Protein AF-A0A9Q0S6G1-F1 (afdb_monomer)

Organism: NCBI:txid35572

Foldseek 3Di:
DVVVCVVQVLPQPDPDFPQKDKDWADDPDDLVLQVVLCVVQNKHKWKAAAEPVCVVVCNVPNDAQQPDPDQPPHTAGKTASHPVLSVVHFDWDADDCPDPRDPARIKTKMWMKIFRNDPPKDFDDPDDPDDDPVVSRNRTGIIGDNDRSRIDTTMMIMGHD

Radius of gyration: 15.76 Å; Cα contacts (8 Å, |Δi|>4): 290; chains: 1; bounding box: 34×37×40 Å

Sequence (161 aa):
MKRLIYETELTDIPRHYDGLVAFKIEFSTPKEQFLRGKSQFGSFFAYHGSKLENFHSIIHRGLISDLNERRLYGFGTYLTLKYSTAMGFAAKSARWHHSRLFSHPYLSCIAIVEVVDDPSIIYSETPKWNVDIREHRKNCYCLVVNRDELMQLRYLFVFNT

Structure (mmCIF, N/CA/C/O backbone):
data_AF-A0A9Q0S6G1-F1
#
_entry.id   AF-A0A9Q0S6G1-F1
#
loop_
_atom_site.group_PDB
_atom_site.id
_atom_site.type_symbol
_atom_site.label_atom_id
_atom_si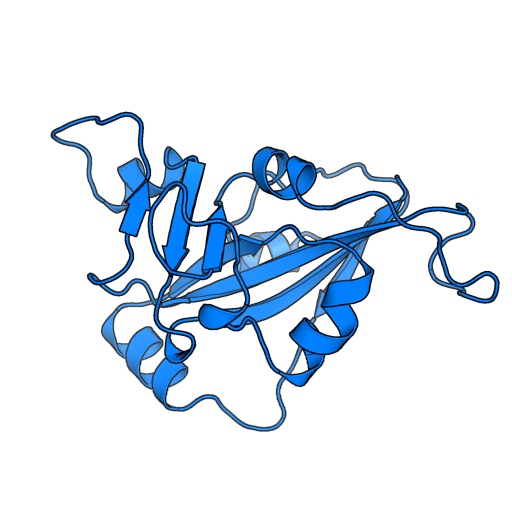te.label_alt_id
_atom_site.label_comp_id
_atom_site.label_asym_id
_atom_site.label_entity_id
_atom_site.label_seq_id
_atom_site.pdbx_PDB_ins_code
_atom_site.Cartn_x
_atom_site.Cartn_y
_atom_site.Cartn_z
_atom_site.occupancy
_atom_site.B_iso_or_equiv
_atom_site.auth_seq_id
_atom_site.auth_comp_id
_atom_site.auth_asym_id
_atom_site.auth_atom_id
_atom_site.pdbx_PDB_model_num
ATOM 1 N N . MET A 1 1 ? -7.177 3.637 -14.704 1.00 70.81 1 MET A N 1
ATOM 2 C CA . MET A 1 1 ? -6.759 4.748 -13.817 1.00 70.81 1 MET A CA 1
ATOM 3 C C . MET A 1 1 ? -7.925 5.550 -13.230 1.00 70.81 1 MET A C 1
ATOM 5 O O . MET A 1 1 ? -8.058 5.537 -12.020 1.00 70.81 1 MET A O 1
ATOM 9 N N . LYS A 1 2 ? -8.796 6.199 -14.029 1.00 71.06 2 LYS A N 1
ATOM 10 C CA . LYS A 1 2 ? -9.882 7.076 -13.514 1.00 71.06 2 LYS A CA 1
ATOM 11 C C . LYS A 1 2 ? -10.795 6.422 -12.463 1.00 71.06 2 LYS A C 1
ATOM 13 O O . LYS A 1 2 ? -11.013 7.008 -11.414 1.00 71.06 2 LYS A O 1
ATOM 18 N N . ARG A 1 3 ? -11.271 5.197 -12.723 1.00 76.19 3 ARG A N 1
ATOM 19 C CA . ARG A 1 3 ? -12.097 4.421 -11.779 1.00 76.19 3 ARG A CA 1
ATOM 20 C C . ARG A 1 3 ? -11.382 4.161 -10.451 1.00 76.19 3 ARG A C 1
ATOM 22 O O . ARG A 1 3 ? -11.975 4.339 -9.405 1.00 76.19 3 ARG A O 1
ATOM 29 N N . LEU A 1 4 ? -10.105 3.792 -10.509 1.00 78.25 4 LEU A N 1
ATOM 30 C CA . LEU A 1 4 ? -9.316 3.522 -9.315 1.00 78.25 4 LEU A CA 1
ATOM 31 C C . LEU A 1 4 ? -9.124 4.788 -8.470 1.00 78.25 4 LEU A C 1
ATOM 33 O O . LEU A 1 4 ? -9.334 4.731 -7.273 1.00 78.25 4 LEU A O 1
ATOM 37 N N . ILE A 1 5 ? -8.806 5.928 -9.090 1.00 79.25 5 ILE A N 1
ATOM 38 C CA . ILE A 1 5 ? -8.674 7.211 -8.374 1.00 79.25 5 ILE A CA 1
ATOM 39 C C . ILE A 1 5 ? -9.999 7.602 -7.706 1.00 79.25 5 ILE A C 1
ATOM 41 O O . ILE A 1 5 ? -9.995 8.096 -6.586 1.00 79.25 5 ILE A O 1
ATOM 45 N N . TYR A 1 6 ? -11.127 7.372 -8.382 1.00 78.81 6 TYR A N 1
ATOM 46 C CA . TYR A 1 6 ? -12.450 7.619 -7.809 1.00 78.81 6 TYR A CA 1
ATOM 47 C C . TYR A 1 6 ? -12.746 6.699 -6.616 1.00 78.81 6 TYR A C 1
ATOM 49 O O . TYR A 1 6 ? -13.275 7.155 -5.614 1.00 78.81 6 TYR A O 1
ATOM 57 N N . GLU A 1 7 ? -12.387 5.418 -6.712 1.00 80.50 7 GLU A N 1
ATOM 58 C CA . GLU A 1 7 ? -12.608 4.440 -5.641 1.00 80.50 7 GLU A CA 1
ATOM 59 C C . GLU A 1 7 ? -11.689 4.651 -4.432 1.00 80.50 7 GLU A C 1
ATOM 61 O O . GLU A 1 7 ? -12.103 4.377 -3.309 1.00 80.50 7 GLU A O 1
ATOM 66 N N . THR A 1 8 ? -10.444 5.086 -4.648 1.00 80.94 8 THR A N 1
ATOM 67 C CA . THR A 1 8 ? -9.444 5.179 -3.576 1.00 80.94 8 THR A CA 1
ATOM 68 C C . THR A 1 8 ? -9.263 6.578 -3.006 1.00 80.94 8 THR A C 1
ATOM 70 O O . THR A 1 8 ? -8.624 6.718 -1.968 1.00 80.94 8 THR A O 1
ATOM 73 N N . GLU A 1 9 ? -9.750 7.607 -3.701 1.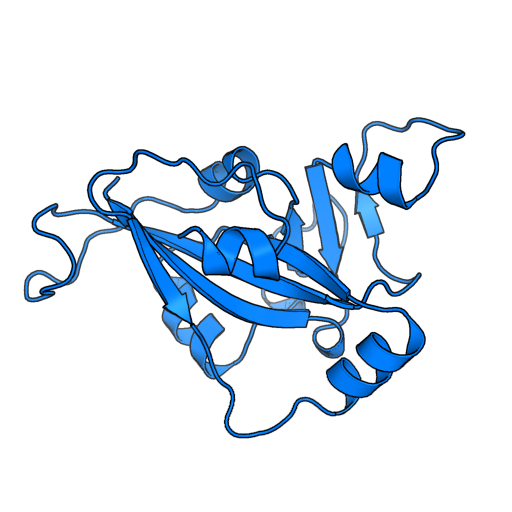00 83.12 9 GLU A N 1
ATOM 74 C CA . GLU A 1 9 ? -9.470 9.026 -3.431 1.00 83.12 9 GLU A CA 1
ATOM 75 C C . GLU A 1 9 ? -7.968 9.394 -3.468 1.00 83.12 9 GLU A C 1
ATOM 77 O O . GLU A 1 9 ? -7.575 10.518 -3.143 1.00 83.12 9 GLU A O 1
ATOM 82 N N . LEU A 1 10 ? -7.107 8.476 -3.922 1.00 82.81 10 LEU A N 1
ATOM 83 C CA . LEU A 1 10 ? -5.672 8.694 -4.071 1.00 82.81 10 LEU A CA 1
ATOM 84 C C . LEU A 1 10 ? -5.398 9.443 -5.378 1.00 82.81 10 LEU A C 1
ATOM 86 O O . LEU A 1 10 ? -5.406 8.875 -6.472 1.00 82.81 10 LEU A O 1
ATOM 90 N N . THR A 1 11 ? -5.192 10.752 -5.265 1.00 82.12 11 THR A N 1
ATOM 91 C CA . THR A 1 11 ? -5.110 11.676 -6.412 1.00 82.12 11 THR A CA 1
ATOM 92 C C . THR A 1 11 ? -3.686 12.002 -6.852 1.00 82.12 11 THR A C 1
ATOM 94 O O . THR A 1 11 ? -3.497 12.517 -7.956 1.00 82.12 11 THR A O 1
ATOM 97 N N . ASP A 1 12 ? -2.695 11.676 -6.025 1.00 85.81 12 ASP A N 1
ATOM 98 C CA . ASP A 1 12 ? -1.272 11.936 -6.254 1.00 85.81 12 ASP A CA 1
ATOM 99 C C . ASP A 1 12 ? -0.563 10.812 -7.025 1.00 85.81 12 ASP A C 1
ATOM 101 O O . ASP A 1 12 ? 0.648 10.877 -7.230 1.00 85.81 12 ASP A O 1
ATOM 105 N N . ILE A 1 13 ? -1.317 9.810 -7.500 1.00 82.12 13 ILE A N 1
ATOM 106 C CA . ILE A 1 13 ? -0.811 8.776 -8.403 1.00 82.12 13 ILE A CA 1
ATOM 107 C C . ILE A 1 13 ? -0.366 9.453 -9.709 1.00 82.12 13 ILE A C 1
ATOM 109 O O . ILE A 1 13 ? -1.196 10.057 -10.404 1.00 82.12 13 ILE A O 1
ATOM 113 N N . PRO A 1 14 ? 0.915 9.347 -10.088 1.00 77.19 14 PRO A N 1
ATOM 114 C CA . PRO A 1 14 ? 1.419 9.953 -11.311 1.00 77.19 14 PRO A CA 1
ATOM 115 C C . PRO 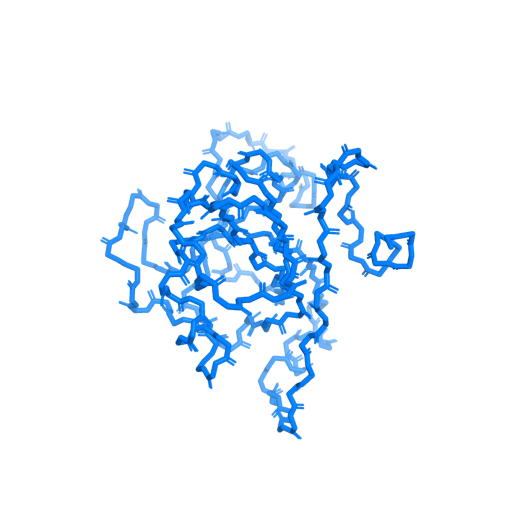A 1 14 ? 0.650 9.471 -12.543 1.00 77.19 14 PRO A C 1
ATOM 117 O O . PRO A 1 14 ? 0.529 8.279 -12.818 1.00 77.19 14 PRO A O 1
ATOM 120 N N . ARG A 1 15 ? 0.135 10.437 -13.310 1.00 67.25 15 ARG A N 1
ATOM 121 C CA . ARG A 1 15 ? -0.725 10.196 -14.480 1.00 67.25 15 ARG A CA 1
ATOM 122 C C . ARG A 1 15 ? 0.037 9.738 -15.728 1.00 67.25 15 ARG A C 1
ATOM 124 O O . ARG A 1 15 ? -0.603 9.339 -16.694 1.00 67.25 15 ARG A O 1
ATOM 131 N N . HIS A 1 16 ? 1.370 9.812 -15.709 1.00 59.28 16 HIS A N 1
ATOM 132 C CA . HIS A 1 16 ? 2.221 9.716 -16.900 1.00 59.28 16 HIS A CA 1
ATOM 133 C C . HIS A 1 16 ? 3.372 8.708 -16.781 1.00 59.28 16 HIS A C 1
ATOM 135 O O . HIS A 1 16 ? 4.371 8.851 -17.477 1.00 59.28 16 HIS A O 1
ATOM 141 N N . TYR A 1 17 ? 3.269 7.683 -15.930 1.00 60.16 17 TYR A N 1
ATOM 142 C CA . TYR A 1 17 ? 4.220 6.577 -16.050 1.00 60.16 17 TYR A CA 1
ATOM 143 C C . TYR A 1 17 ? 3.899 5.761 -17.303 1.00 60.16 17 TYR A C 1
ATOM 145 O O . TYR A 1 17 ? 2.918 5.012 -17.327 1.00 60.16 17 TYR A O 1
ATOM 153 N N . ASP A 1 18 ? 4.753 5.881 -18.321 1.00 60.41 18 ASP A N 1
ATOM 154 C CA . ASP A 1 18 ? 4.862 4.881 -19.378 1.00 60.41 18 ASP A CA 1
ATOM 155 C C . ASP A 1 18 ? 5.188 3.532 -18.720 1.00 60.41 18 ASP A C 1
ATOM 157 O O . ASP A 1 18 ? 6.299 3.270 -18.252 1.00 60.41 18 ASP A O 1
ATOM 161 N N . GLY A 1 19 ? 4.168 2.681 -18.619 1.00 75.81 19 GLY A N 1
ATOM 162 C CA . GLY A 1 19 ? 4.281 1.369 -17.995 1.00 75.81 19 GLY A CA 1
ATOM 163 C C . GLY A 1 19 ? 3.955 1.323 -16.504 1.00 75.81 19 GLY A C 1
ATOM 164 O O . GLY A 1 19 ? 4.618 0.585 -15.790 1.00 75.81 19 GLY A O 1
ATOM 165 N N . LEU A 1 20 ? 2.936 2.044 -16.023 1.00 86.94 20 LEU A N 1
ATOM 166 C CA . LEU A 1 20 ? 2.256 1.672 -14.774 1.00 86.94 20 LEU A CA 1
ATOM 167 C C . LEU A 1 20 ? 1.080 0.733 -15.064 1.00 86.94 20 LEU A C 1
ATOM 169 O O . LEU A 1 20 ? 0.181 1.055 -15.842 1.00 86.94 20 LEU A O 1
ATOM 173 N N . VAL A 1 21 ? 1.060 -0.416 -14.391 1.00 89.56 21 VAL A N 1
ATOM 174 C CA . VAL A 1 21 ? -0.040 -1.384 -14.424 1.00 89.56 21 VAL A CA 1
ATOM 175 C C . VAL A 1 21 ? -0.597 -1.544 -13.016 1.00 89.56 21 VAL A C 1
ATOM 177 O O . VAL A 1 21 ? 0.147 -1.751 -12.059 1.00 89.56 21 VAL A O 1
ATOM 180 N N . ALA A 1 22 ? -1.921 -1.453 -12.897 1.00 90.94 22 ALA A N 1
ATOM 181 C CA . ALA A 1 22 ? -2.631 -1.674 -11.646 1.00 90.94 22 ALA A CA 1
ATOM 182 C C . ALA A 1 22 ? -3.329 -3.039 -11.664 1.00 90.94 22 ALA A C 1
ATOM 184 O O . ALA A 1 22 ? -4.172 -3.291 -12.526 1.00 90.94 22 ALA A O 1
ATOM 185 N N . PHE A 1 23 ? -3.018 -3.885 -10.687 1.00 93.62 23 PHE A N 1
ATOM 186 C CA . PHE A 1 23 ? -3.722 -5.142 -10.440 1.00 93.62 23 PHE A CA 1
ATOM 187 C C . PHE A 1 23 ? -4.670 -4.964 -9.263 1.00 93.62 23 PHE A C 1
ATOM 189 O O . PHE A 1 23 ? -4.260 -4.447 -8.226 1.00 93.62 23 PHE A O 1
ATOM 196 N N . LYS A 1 24 ? -5.924 -5.393 -9.413 1.00 94.19 24 LYS A N 1
ATOM 197 C CA . LYS A 1 24 ? -6.878 -5.486 -8.303 1.00 94.19 24 LYS A CA 1
ATOM 198 C C . LYS A 1 24 ? -6.719 -6.838 -7.616 1.00 94.19 24 LYS A C 1
ATOM 200 O O . LYS A 1 24 ? -6.608 -7.856 -8.293 1.00 94.19 24 LYS A O 1
ATOM 205 N N . ILE A 1 25 ? -6.724 -6.832 -6.290 1.00 94.06 25 ILE A N 1
ATOM 206 C CA . ILE A 1 25 ? -6.640 -8.031 -5.461 1.00 94.06 25 ILE A CA 1
ATOM 207 C C . ILE A 1 25 ? -8.016 -8.311 -4.866 1.00 94.06 25 ILE A C 1
ATOM 209 O O . ILE A 1 25 ? -8.593 -7.474 -4.168 1.00 94.06 25 ILE A O 1
ATOM 213 N N . GLU A 1 26 ? -8.527 -9.507 -5.137 1.00 91.62 26 GLU A N 1
ATOM 214 C CA . GLU A 1 26 ? -9.789 -10.005 -4.602 1.00 91.62 26 GLU A CA 1
ATOM 215 C C . GLU A 1 26 ? -9.500 -11.247 -3.764 1.00 91.62 26 GLU A C 1
ATOM 217 O O . GLU A 1 26 ? -8.938 -12.227 -4.247 1.00 91.62 26 GLU A O 1
ATOM 222 N N . PHE A 1 27 ? -9.838 -11.178 -2.480 1.00 87.62 27 PHE A N 1
ATOM 223 C CA . PHE A 1 27 ? -9.665 -12.296 -1.562 1.00 87.62 27 PHE A CA 1
ATOM 224 C C . PHE A 1 27 ? -10.915 -13.165 -1.616 1.00 87.62 27 PHE A C 1
ATOM 226 O O . PHE A 1 27 ? -12.024 -12.655 -1.468 1.00 87.62 27 PHE A O 1
ATOM 233 N N . SER A 1 28 ? -10.733 -14.474 -1.797 1.00 87.88 28 SER A N 1
ATOM 234 C CA . SER A 1 28 ? -11.835 -15.444 -1.797 1.00 87.88 28 SER A CA 1
ATOM 235 C C . SER A 1 28 ? -12.553 -15.507 -0.451 1.00 87.88 28 SER A C 1
ATOM 237 O O . SER A 1 28 ? -13.756 -15.740 -0.398 1.00 87.88 28 SER A O 1
ATOM 239 N N . THR A 1 29 ? -11.808 -15.295 0.635 1.00 87.56 29 THR A N 1
ATOM 240 C CA . THR A 1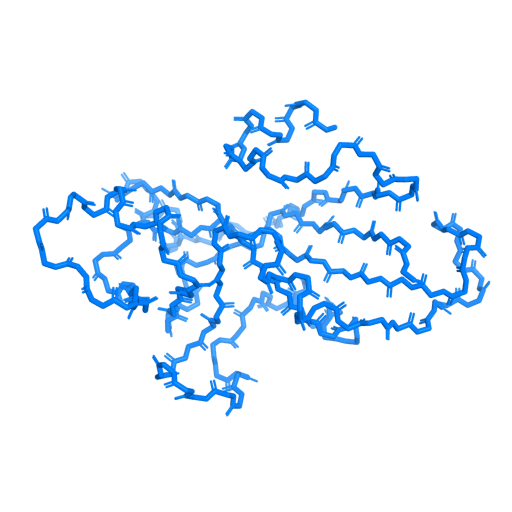 29 ? -12.325 -15.348 1.999 1.00 87.56 29 THR A CA 1
ATOM 241 C C . THR A 1 29 ? -12.418 -13.934 2.564 1.00 87.56 29 THR A C 1
ATOM 243 O O . THR A 1 29 ? -11.394 -13.243 2.643 1.00 87.56 29 THR A O 1
ATOM 246 N N . PRO A 1 30 ? -13.615 -13.487 2.975 1.00 85.81 30 PRO A N 1
ATOM 247 C CA . PRO A 1 30 ? -13.779 -12.211 3.647 1.00 85.81 30 PRO A CA 1
ATOM 248 C C . PRO A 1 30 ? -12.996 -12.155 4.958 1.00 85.81 30 PRO A C 1
ATOM 250 O O . PRO A 1 30 ? -12.962 -13.103 5.743 1.00 85.81 30 PRO A O 1
ATOM 253 N N . LYS A 1 31 ? -12.389 -11.001 5.224 1.00 92.62 31 LYS A N 1
ATOM 254 C CA . LYS A 1 31 ? -11.732 -10.723 6.497 1.00 92.62 31 LYS A CA 1
ATOM 255 C C . LYS A 1 31 ? -12.745 -10.096 7.449 1.00 92.62 31 LYS A C 1
ATOM 257 O O . LYS A 1 31 ? -12.895 -8.881 7.500 1.00 92.62 31 LYS A O 1
ATOM 262 N N . GLU A 1 32 ? -13.464 -10.935 8.187 1.00 94.88 32 GLU A N 1
ATOM 263 C CA . GLU A 1 32 ? -14.608 -10.530 9.023 1.00 94.88 32 GLU A CA 1
ATOM 264 C C . GLU A 1 32 ? -14.312 -9.363 9.977 1.00 94.88 32 GLU A C 1
ATOM 266 O O . GLU A 1 32 ? -15.103 -8.432 10.106 1.00 94.88 32 GLU A O 1
ATOM 271 N N . GLN A 1 33 ? -13.147 -9.378 10.628 1.00 94.06 33 GLN A N 1
ATOM 272 C CA . GLN A 1 33 ? -12.741 -8.302 11.536 1.00 94.06 33 GLN A CA 1
ATOM 273 C C . GLN A 1 33 ? -12.544 -6.968 10.802 1.00 94.06 33 GLN A C 1
ATOM 275 O O . GLN A 1 33 ? -12.999 -5.934 11.287 1.00 94.06 33 GLN A O 1
ATOM 280 N N . PHE A 1 34 ? -11.958 -7.007 9.602 1.00 95.88 34 PHE A N 1
ATOM 281 C CA . PHE A 1 34 ? -11.815 -5.834 8.745 1.00 95.88 34 PHE A CA 1
ATOM 282 C C . PHE A 1 34 ? -13.184 -5.277 8.343 1.00 95.88 34 PHE A C 1
ATOM 284 O O . PHE A 1 34 ? -13.410 -4.074 8.428 1.00 95.88 34 PHE A O 1
ATOM 291 N N . LEU A 1 35 ? -14.119 -6.146 7.937 1.00 96.19 35 LEU A N 1
ATOM 292 C CA . LEU A 1 35 ? -15.469 -5.731 7.541 1.00 96.19 35 LEU A CA 1
ATOM 293 C C . LEU A 1 35 ? -16.236 -5.087 8.700 1.00 96.19 35 LEU A C 1
ATOM 295 O O . LEU A 1 35 ? -16.862 -4.044 8.505 1.00 96.19 35 LEU A O 1
ATOM 299 N N . ARG A 1 36 ? -16.148 -5.665 9.904 1.00 96.12 36 ARG A N 1
ATOM 300 C CA . ARG A 1 36 ? -16.747 -5.081 11.113 1.00 96.12 36 ARG A CA 1
ATOM 301 C C . ARG A 1 36 ? -16.160 -3.710 11.428 1.00 96.12 36 ARG A C 1
ATOM 303 O O . ARG A 1 36 ? -16.917 -2.755 11.576 1.00 96.12 36 ARG A O 1
ATOM 310 N N . GLY A 1 37 ? -14.831 -3.603 11.462 1.00 95.44 37 GLY A N 1
ATOM 311 C CA . GLY A 1 37 ? -14.147 -2.334 11.709 1.00 95.44 37 GLY A CA 1
ATOM 312 C C . GLY A 1 37 ? -14.522 -1.277 10.672 1.00 95.44 37 GLY A C 1
ATOM 313 O O . GLY A 1 37 ? -14.917 -0.172 11.033 1.00 95.44 37 GLY A O 1
ATOM 314 N N . LYS A 1 38 ? -14.511 -1.642 9.386 1.00 95.94 38 LYS A N 1
ATOM 315 C CA . LYS A 1 38 ? -14.930 -0.762 8.290 1.00 95.94 38 LYS A CA 1
ATOM 316 C C . LYS A 1 38 ? -16.377 -0.291 8.444 1.00 95.94 38 LYS A C 1
ATOM 318 O O . LYS A 1 38 ? -16.654 0.878 8.202 1.00 95.94 38 LYS A O 1
ATOM 323 N N . SER A 1 39 ? -17.299 -1.169 8.836 1.00 96.25 39 SER A N 1
ATOM 324 C CA . SER A 1 39 ? -18.698 -0.785 9.060 1.00 96.25 39 SER A CA 1
ATOM 325 C C . SER A 1 39 ? -18.861 0.180 10.235 1.00 96.25 39 SER A C 1
ATOM 327 O O . SER A 1 39 ? -19.789 0.983 10.226 1.00 96.25 39 SER A O 1
ATOM 329 N N . GLN A 1 40 ? -18.004 0.073 11.250 1.00 95.69 40 GLN A N 1
ATOM 330 C CA . GLN A 1 40 ? -18.097 0.864 12.473 1.00 95.69 40 GLN A CA 1
ATOM 331 C C . GLN A 1 40 ? -17.398 2.223 12.353 1.00 95.69 40 GLN A C 1
ATOM 333 O O . GLN A 1 40 ? -17.942 3.232 12.793 1.00 95.69 40 GLN A O 1
ATOM 338 N N . PHE A 1 41 ? -16.201 2.247 11.770 1.00 94.25 41 PHE A N 1
ATOM 339 C CA . PHE A 1 41 ? -15.317 3.415 11.764 1.00 94.25 41 PHE A CA 1
ATOM 340 C C . PHE A 1 41 ? -15.094 4.006 10.368 1.00 94.25 41 PHE A C 1
ATOM 342 O O . PHE A 1 41 ? -14.534 5.089 10.230 1.00 94.25 41 PHE A O 1
ATOM 349 N N . GLY A 1 42 ? -15.552 3.324 9.318 1.00 95.50 42 GLY A N 1
ATOM 350 C CA . GLY A 1 42 ? -15.177 3.638 7.946 1.00 95.50 42 GLY A CA 1
ATOM 351 C C . GLY A 1 42 ? -13.784 3.116 7.594 1.00 95.50 42 GLY A C 1
ATOM 352 O O . GLY A 1 42 ? -13.126 2.411 8.365 1.00 95.50 42 GLY A O 1
ATOM 353 N N . SER A 1 43 ? -13.339 3.435 6.383 1.00 95.25 43 SER A N 1
ATOM 354 C CA . SER A 1 43 ? -12.015 3.072 5.890 1.00 95.25 43 SER A CA 1
ATOM 355 C C . SER A 1 43 ? -11.465 4.127 4.938 1.00 95.25 43 SER A C 1
ATOM 357 O O . SER A 1 43 ? -12.203 4.944 4.386 1.00 95.25 43 SER A O 1
ATOM 359 N N . PHE A 1 44 ? -10.153 4.101 4.741 1.00 93.62 44 PHE A N 1
ATOM 360 C CA . PHE A 1 44 ? -9.442 4.921 3.768 1.00 93.62 44 PHE A CA 1
ATOM 361 C C . PHE A 1 44 ? -8.347 4.098 3.083 1.00 93.62 44 PHE A C 1
ATOM 363 O O . PHE A 1 44 ? -8.017 2.996 3.519 1.00 93.62 44 PHE A O 1
ATOM 370 N N . PHE A 1 45 ? -7.778 4.620 1.999 1.00 94.69 45 PHE A N 1
ATOM 371 C CA . PHE A 1 45 ? -6.687 3.962 1.287 1.00 94.69 45 PHE A CA 1
ATOM 372 C C . PHE A 1 45 ? -5.343 4.615 1.592 1.00 94.69 45 PHE A C 1
ATOM 374 O O . PHE A 1 45 ? -5.246 5.835 1.704 1.00 94.69 45 PHE A O 1
ATOM 381 N N . ALA A 1 46 ? -4.304 3.793 1.689 1.00 94.25 46 ALA A N 1
ATOM 382 C CA . ALA A 1 46 ? -2.929 4.216 1.898 1.00 94.25 46 ALA A CA 1
ATOM 383 C C . ALA A 1 46 ? -1.965 3.389 1.038 1.00 94.25 46 ALA A C 1
ATOM 385 O O . ALA A 1 46 ? -2.275 2.278 0.596 1.00 94.25 46 ALA A O 1
ATOM 386 N N . TYR A 1 47 ? -0.777 3.934 0.813 1.00 95.38 47 TYR A N 1
ATOM 387 C CA . TYR A 1 47 ? 0.306 3.284 0.094 1.00 95.38 47 TYR A CA 1
ATOM 388 C C . TYR A 1 47 ? 1.226 2.511 1.038 1.00 95.38 47 TYR A C 1
ATOM 390 O O . TYR A 1 47 ? 1.533 2.966 2.141 1.00 95.38 47 TYR A O 1
ATOM 398 N N . HIS A 1 48 ? 1.750 1.392 0.547 1.00 95.38 48 HIS A N 1
ATOM 399 C CA . HIS A 1 48 ? 2.848 0.652 1.154 1.00 95.38 48 HIS A CA 1
ATOM 400 C C . HIS A 1 48 ? 3.911 0.340 0.097 1.00 95.38 48 HIS A C 1
ATOM 402 O O . HIS A 1 48 ? 3.664 -0.409 -0.850 1.00 95.38 48 HIS A O 1
ATOM 408 N N . GLY A 1 49 ? 5.100 0.922 0.252 1.00 94.50 49 GLY A N 1
ATOM 409 C CA . GLY A 1 49 ? 6.270 0.566 -0.548 1.00 94.50 49 GLY A CA 1
ATOM 410 C C . GLY A 1 49 ? 7.055 -0.559 0.121 1.00 94.50 49 GLY A C 1
ATOM 411 O O . GLY A 1 49 ? 7.278 -0.524 1.330 1.00 94.50 49 GLY A O 1
ATOM 412 N N . SER A 1 50 ? 7.489 -1.543 -0.662 1.00 94.12 50 SER A N 1
ATOM 413 C CA . SER A 1 50 ? 8.338 -2.640 -0.192 1.00 94.12 50 SER A CA 1
ATOM 414 C C . SER A 1 50 ? 9.289 -3.083 -1.299 1.00 94.12 50 SER A C 1
ATOM 416 O O . SER A 1 50 ? 9.108 -2.727 -2.467 1.00 94.12 50 SER A O 1
ATOM 418 N N . LYS A 1 51 ? 10.294 -3.888 -0.950 1.00 92.62 51 LYS A N 1
ATOM 419 C CA . LYS A 1 51 ? 11.128 -4.550 -1.959 1.00 92.62 51 LYS A CA 1
ATOM 420 C C . LYS A 1 51 ? 10.293 -5.548 -2.762 1.00 92.62 51 LYS A C 1
ATOM 422 O O . LYS A 1 51 ? 9.362 -6.149 -2.220 1.00 92.62 51 LYS A O 1
ATOM 427 N N . LEU A 1 52 ? 10.624 -5.738 -4.040 1.00 93.81 52 LEU A N 1
ATOM 428 C CA . LEU A 1 52 ? 9.811 -6.555 -4.941 1.00 93.81 52 LEU A CA 1
ATOM 429 C C . LEU A 1 52 ? 9.678 -8.004 -4.452 1.00 93.81 52 LEU A C 1
ATOM 431 O O . LEU A 1 52 ? 8.589 -8.574 -4.525 1.00 93.81 52 LEU A O 1
ATOM 435 N N . GLU A 1 53 ? 10.752 -8.582 -3.914 1.00 92.94 53 GLU A N 1
ATOM 436 C CA . GLU A 1 53 ? 10.775 -9.958 -3.408 1.00 92.94 53 GLU A CA 1
ATOM 437 C C . GLU A 1 53 ? 9.752 -10.216 -2.287 1.00 92.94 53 GLU A C 1
ATOM 439 O O . GLU A 1 53 ? 9.274 -11.341 -2.132 1.00 92.94 53 GLU A O 1
ATOM 444 N N . ASN A 1 54 ? 9.334 -9.175 -1.559 1.00 94.50 54 ASN A N 1
ATOM 445 C CA . ASN A 1 54 ? 8.364 -9.301 -0.473 1.00 94.50 54 ASN A CA 1
ATOM 446 C C . ASN A 1 54 ? 6.927 -9.467 -0.984 1.00 94.50 54 ASN A C 1
ATOM 448 O O . ASN A 1 54 ? 6.078 -10.009 -0.271 1.00 94.50 54 ASN A O 1
ATOM 452 N N . PHE A 1 55 ? 6.629 -9.026 -2.213 1.00 95.62 55 PHE A N 1
ATOM 453 C CA . PHE A 1 55 ? 5.255 -8.994 -2.719 1.00 95.62 55 PHE A CA 1
ATOM 454 C C . PHE A 1 55 ? 4.645 -10.379 -2.903 1.00 95.62 55 PHE A C 1
ATOM 456 O O . PHE A 1 55 ? 3.436 -10.518 -2.739 1.00 95.62 55 PHE A O 1
ATOM 463 N N . HIS A 1 56 ? 5.455 -11.414 -3.144 1.00 94.31 56 HIS A N 1
ATOM 464 C CA . HIS A 1 56 ? 4.957 -12.789 -3.142 1.00 94.31 56 HIS A CA 1
ATOM 465 C C . HIS A 1 56 ? 4.307 -13.140 -1.791 1.00 94.31 56 HIS A C 1
ATOM 467 O O . HIS A 1 56 ? 3.167 -13.595 -1.747 1.00 94.31 56 HIS A O 1
ATOM 473 N N . SER A 1 57 ? 4.984 -12.850 -0.675 1.00 94.62 57 SER A N 1
ATOM 474 C CA . SER A 1 57 ? 4.427 -13.083 0.664 1.00 94.62 57 SER A CA 1
ATOM 475 C C . SER A 1 57 ? 3.230 -12.171 0.949 1.00 94.62 57 SER A C 1
ATOM 477 O O . SER A 1 57 ? 2.188 -12.653 1.388 1.00 94.62 57 SER A O 1
ATOM 479 N N . ILE A 1 58 ? 3.341 -10.875 0.629 1.00 95.44 58 ILE A N 1
ATOM 480 C CA . ILE A 1 58 ? 2.289 -9.875 0.889 1.00 95.44 58 ILE A CA 1
ATOM 481 C C . ILE A 1 58 ? 0.973 -10.237 0.186 1.00 95.44 58 ILE A C 1
ATOM 483 O O . ILE A 1 58 ? -0.099 -10.080 0.768 1.00 95.44 58 ILE A O 1
ATOM 487 N N . ILE A 1 59 ? 1.028 -10.743 -1.048 1.00 95.12 59 ILE A N 1
ATOM 488 C CA . ILE A 1 59 ? -0.171 -11.145 -1.799 1.00 95.12 59 ILE A CA 1
ATOM 489 C C . ILE A 1 59 ? -0.863 -12.336 -1.130 1.00 95.12 59 ILE A C 1
ATOM 491 O O . ILE A 1 59 ? -2.085 -12.341 -0.998 1.00 95.12 59 ILE A O 1
ATOM 495 N N . HIS A 1 60 ? -0.094 -13.336 -0.696 1.00 91.44 60 HIS A N 1
ATOM 496 C CA . HIS A 1 60 ? -0.649 -14.580 -0.163 1.00 91.44 60 HIS A CA 1
ATOM 497 C C . HIS A 1 60 ? -1.023 -14.514 1.319 1.00 91.44 60 HIS A C 1
ATOM 499 O O . HIS A 1 60 ? -1.903 -15.254 1.754 1.00 91.44 60 HIS A O 1
ATOM 505 N N . ARG A 1 61 ? -0.356 -13.662 2.102 1.00 90.19 61 ARG A N 1
ATOM 506 C CA . ARG A 1 61 ? -0.511 -13.601 3.564 1.00 90.19 61 ARG A CA 1
ATOM 507 C C . ARG A 1 61 ? -1.021 -12.256 4.072 1.00 90.19 61 ARG A C 1
ATOM 509 O O . ARG A 1 61 ? -1.337 -12.138 5.250 1.00 90.19 61 ARG A O 1
ATOM 516 N N . GLY A 1 62 ? -1.140 -11.261 3.198 1.00 90.62 62 GLY A N 1
ATOM 517 C CA . GLY A 1 62 ? -1.368 -9.880 3.602 1.00 90.62 62 GLY A CA 1
ATOM 518 C C . GLY A 1 62 ? -0.099 -9.224 4.147 1.00 90.62 62 GLY A C 1
ATOM 519 O O . GLY A 1 62 ? 0.992 -9.795 4.132 1.00 90.62 62 GLY A O 1
ATOM 520 N N . LEU A 1 63 ? -0.250 -7.986 4.611 1.00 91.56 63 LEU A N 1
ATOM 521 C CA . LEU A 1 63 ? 0.791 -7.297 5.368 1.00 91.56 63 LEU A CA 1
ATOM 522 C C . LEU A 1 63 ? 0.792 -7.843 6.793 1.00 91.56 63 LEU A C 1
ATOM 524 O O . LEU A 1 63 ? -0.277 -7.963 7.385 1.00 91.56 63 LEU A O 1
ATOM 528 N N . ILE A 1 64 ? 1.982 -8.178 7.287 1.00 89.12 64 ILE A N 1
ATOM 529 C CA . ILE A 1 64 ? 2.197 -8.729 8.624 1.00 89.12 64 ILE A CA 1
ATOM 530 C C . ILE A 1 64 ? 3.019 -7.710 9.406 1.00 89.12 64 ILE A C 1
ATOM 532 O O . ILE A 1 64 ? 4.194 -7.495 9.087 1.00 89.12 64 ILE A O 1
ATOM 536 N N . SER A 1 65 ? 2.402 -7.075 10.399 1.00 85.12 65 SER A N 1
ATOM 537 C CA . SER A 1 65 ? 3.010 -6.032 11.233 1.00 85.12 65 SER A CA 1
ATOM 538 C C . SER A 1 65 ? 4.316 -6.485 11.896 1.00 85.12 65 SER A C 1
ATOM 540 O O . SER A 1 65 ? 5.286 -5.723 11.922 1.00 85.12 65 SER A O 1
ATOM 542 N N . ASP A 1 66 ? 4.377 -7.746 12.326 1.00 83.50 66 ASP A N 1
ATOM 543 C CA . ASP A 1 66 ? 5.534 -8.368 12.979 1.00 83.50 66 ASP A CA 1
ATOM 544 C C . ASP A 1 66 ? 6.770 -8.501 12.075 1.00 83.50 66 ASP A C 1
ATOM 546 O O . ASP A 1 66 ? 7.891 -8.597 12.579 1.00 83.50 66 ASP A O 1
ATOM 550 N N . LEU A 1 67 ? 6.600 -8.491 10.747 1.00 80.69 67 LEU A N 1
ATOM 551 C CA . LEU A 1 67 ? 7.713 -8.615 9.796 1.00 80.69 67 LEU A CA 1
ATOM 552 C C . LEU A 1 67 ? 8.432 -7.287 9.533 1.00 80.69 67 LEU A C 1
ATOM 554 O O . LEU A 1 67 ? 9.432 -7.259 8.812 1.00 80.69 67 LEU A O 1
ATOM 558 N N . ASN A 1 68 ? 7.947 -6.178 10.094 1.00 76.81 68 ASN A N 1
ATOM 559 C CA . ASN A 1 68 ? 8.640 -4.909 9.976 1.00 76.81 68 ASN A CA 1
ATOM 560 C C . ASN A 1 68 ? 9.754 -4.785 11.025 1.00 76.81 68 ASN A C 1
ATOM 562 O O . ASN A 1 68 ? 9.527 -4.479 12.197 1.00 76.81 68 ASN A O 1
ATOM 566 N N . GLU A 1 69 ? 10.993 -4.964 10.575 1.00 72.94 69 GLU A N 1
ATOM 567 C CA . GLU A 1 69 ? 12.185 -4.786 11.409 1.00 72.94 69 GLU A CA 1
ATOM 568 C C . GLU A 1 69 ? 12.433 -3.311 11.777 1.00 72.94 69 GLU A C 1
ATOM 570 O O . GLU A 1 69 ? 13.096 -3.014 12.774 1.00 72.94 69 GLU A O 1
ATOM 575 N N . ARG A 1 70 ? 11.894 -2.361 10.997 1.00 69.81 70 ARG A N 1
ATOM 576 C CA . ARG A 1 70 ? 12.082 -0.923 11.225 1.00 69.81 70 ARG A CA 1
ATOM 577 C C . ARG A 1 70 ? 11.061 -0.418 12.240 1.00 69.81 70 ARG A C 1
ATOM 579 O O . ARG A 1 70 ? 9.868 -0.372 11.961 1.00 69.81 70 ARG A O 1
ATOM 586 N N . ARG A 1 71 ? 11.553 0.024 13.401 1.00 72.06 71 ARG A N 1
ATOM 587 C CA . ARG A 1 71 ? 10.727 0.481 14.536 1.00 72.06 71 ARG A CA 1
ATOM 588 C C . ARG A 1 71 ? 10.861 1.975 14.855 1.00 72.06 71 ARG A C 1
ATOM 590 O O . ARG A 1 71 ? 10.650 2.375 15.994 1.00 72.06 71 ARG A O 1
ATOM 597 N N . LEU A 1 72 ? 11.209 2.800 13.863 1.00 72.44 72 LEU A N 1
ATOM 598 C CA . LEU A 1 72 ? 11.456 4.242 14.038 1.00 72.44 72 LEU A CA 1
ATOM 599 C C . LEU A 1 72 ? 10.272 4.998 14.675 1.00 72.44 72 LEU A C 1
ATOM 601 O O . LEU A 1 72 ? 10.479 5.893 15.485 1.00 72.44 72 LEU A O 1
ATOM 605 N N . TYR A 1 73 ? 9.045 4.612 14.329 1.00 72.69 73 TYR A N 1
ATOM 606 C CA . TYR A 1 73 ? 7.784 5.178 14.819 1.00 72.69 73 TYR A CA 1
ATOM 607 C C . TYR A 1 73 ? 6.960 4.155 15.619 1.00 72.69 73 TYR A C 1
ATOM 609 O O . TYR A 1 73 ? 5.745 4.280 15.740 1.00 72.69 73 TYR A O 1
ATOM 617 N N . GLY A 1 74 ? 7.621 3.124 16.154 1.00 77.19 74 GLY A N 1
ATOM 618 C CA . GLY A 1 74 ? 6.982 2.036 16.887 1.00 77.19 74 GLY A CA 1
ATOM 619 C C . GLY A 1 74 ? 6.757 0.773 16.056 1.00 77.19 74 GLY A C 1
ATOM 620 O O . GLY A 1 74 ? 7.238 0.633 14.928 1.00 77.19 74 GLY A O 1
ATOM 621 N N . PHE A 1 75 ? 6.069 -0.182 16.675 1.00 82.50 75 PHE A N 1
ATOM 622 C CA . PHE A 1 75 ? 5.802 -1.504 16.123 1.00 82.50 75 PHE A CA 1
ATOM 623 C C . PHE A 1 75 ? 4.570 -1.481 15.220 1.00 82.50 75 PHE A C 1
ATOM 625 O O . PHE A 1 75 ? 3.510 -1.025 15.643 1.00 82.50 75 PHE A O 1
ATOM 632 N N . GLY A 1 76 ? 4.701 -1.981 13.994 1.00 87.56 76 GLY A N 1
ATOM 633 C CA . GLY A 1 76 ? 3.586 -2.065 13.061 1.00 87.56 76 GLY A CA 1
ATOM 634 C C . GLY A 1 76 ? 4.007 -2.036 11.599 1.00 87.56 76 GLY A C 1
ATOM 635 O O . GLY A 1 76 ? 5.178 -1.845 11.266 1.00 87.56 76 GLY A O 1
ATOM 636 N N . THR A 1 77 ? 3.021 -2.160 10.719 1.00 91.25 77 THR A N 1
ATOM 637 C CA . THR A 1 77 ? 3.173 -1.914 9.284 1.00 91.25 77 THR A CA 1
ATOM 638 C C . THR A 1 77 ? 3.122 -0.416 9.013 1.00 91.25 77 THR A C 1
ATOM 640 O O . THR A 1 77 ? 2.237 0.279 9.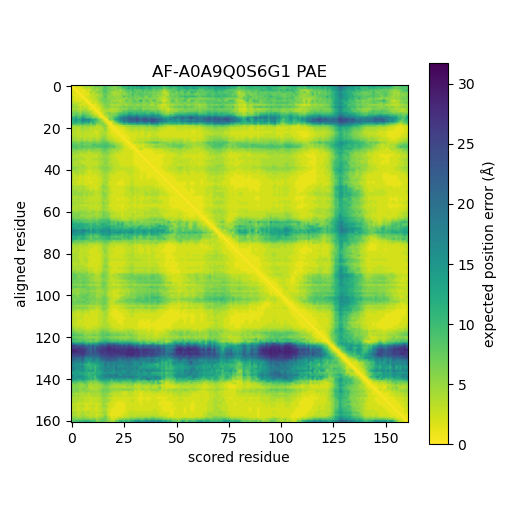511 1.00 91.25 77 THR A O 1
ATOM 643 N N . TYR A 1 78 ? 4.073 0.078 8.216 1.00 91.00 78 TYR A N 1
ATOM 644 C CA . TYR A 1 78 ? 4.205 1.498 7.906 1.00 91.00 78 TYR A CA 1
ATOM 645 C C . TYR A 1 78 ? 3.523 1.761 6.566 1.00 91.00 78 TYR A C 1
ATOM 647 O O . TYR A 1 78 ? 3.870 1.152 5.547 1.00 91.00 78 TYR A O 1
ATOM 655 N N . LEU A 1 79 ? 2.543 2.655 6.585 1.00 93.06 79 LEU A N 1
ATOM 656 C CA . LEU A 1 79 ? 1.792 3.108 5.420 1.00 93.06 79 LEU A CA 1
ATOM 657 C C . LEU A 1 79 ? 1.951 4.621 5.269 1.00 93.06 79 LEU A C 1
ATOM 659 O O . LEU A 1 79 ? 2.400 5.311 6.181 1.00 93.06 79 LEU A O 1
ATOM 663 N N . THR A 1 80 ? 1.573 5.163 4.122 1.00 91.25 80 THR A N 1
ATOM 664 C CA . THR A 1 80 ? 1.621 6.608 3.877 1.00 91.25 80 THR A CA 1
ATOM 665 C C . THR A 1 80 ? 0.500 7.035 2.947 1.00 91.25 80 THR A C 1
ATOM 667 O O . THR A 1 80 ? 0.048 6.252 2.115 1.00 91.25 80 THR A O 1
ATOM 670 N N . LEU A 1 81 ? 0.055 8.284 3.060 1.00 90.62 81 LEU A N 1
ATOM 671 C CA . LEU A 1 81 ? -0.888 8.871 2.106 1.00 90.62 81 LEU A CA 1
ATOM 672 C C . LEU A 1 81 ? -0.205 9.558 0.921 1.00 90.62 81 LEU A C 1
ATOM 674 O O . LEU A 1 81 ? -0.896 10.048 0.035 1.00 90.62 81 LEU A O 1
ATOM 678 N N . LYS A 1 82 ? 1.134 9.596 0.896 1.00 88.81 82 LYS A N 1
ATOM 679 C CA . LYS A 1 82 ? 1.911 10.236 -0.169 1.00 88.81 82 LYS A CA 1
ATOM 680 C C . LYS A 1 82 ? 2.595 9.186 -1.036 1.00 88.81 82 LYS A C 1
ATOM 682 O O . LYS A 1 82 ? 3.475 8.456 -0.570 1.00 88.81 82 LYS A O 1
ATOM 687 N N . TYR A 1 83 ? 2.261 9.164 -2.320 1.00 89.81 83 TYR A N 1
ATOM 688 C CA . TYR A 1 83 ? 2.867 8.287 -3.318 1.00 89.81 83 TYR A CA 1
ATOM 689 C C . TYR A 1 83 ? 4.395 8.425 -3.335 1.00 89.81 83 TYR A C 1
ATOM 691 O O . TYR A 1 83 ? 5.117 7.430 -3.312 1.00 89.81 83 TYR A O 1
ATOM 699 N N . SER A 1 84 ? 4.902 9.662 -3.305 1.00 88.56 84 SER A N 1
ATOM 700 C CA . SER A 1 84 ? 6.343 9.952 -3.303 1.00 88.56 84 SER A CA 1
ATOM 701 C C . SER A 1 84 ? 7.074 9.362 -2.095 1.00 88.56 84 SER A C 1
ATOM 703 O O . SER A 1 84 ? 8.214 8.920 -2.223 1.00 88.56 84 SER A O 1
ATOM 705 N N . THR A 1 85 ? 6.418 9.295 -0.934 1.00 88.88 85 THR A N 1
ATOM 706 C CA . THR A 1 85 ? 6.973 8.638 0.251 1.00 88.88 85 THR A CA 1
ATOM 707 C C . THR A 1 85 ? 7.038 7.128 0.046 1.00 88.88 85 THR A C 1
ATOM 709 O O . THR A 1 85 ? 8.092 6.542 0.277 1.00 88.88 85 THR A O 1
ATOM 712 N N . ALA A 1 86 ? 5.972 6.495 -0.457 1.00 92.38 86 ALA A N 1
ATOM 713 C CA . ALA A 1 86 ? 5.965 5.053 -0.728 1.00 92.38 86 ALA A CA 1
ATOM 714 C C . ALA A 1 86 ? 7.004 4.643 -1.784 1.00 92.38 86 ALA A C 1
ATOM 716 O O . ALA A 1 86 ? 7.655 3.608 -1.636 1.00 92.38 86 ALA A O 1
ATOM 717 N N . MET A 1 87 ? 7.219 5.480 -2.802 1.00 90.88 87 MET A N 1
ATOM 718 C CA . MET A 1 87 ? 8.263 5.292 -3.815 1.00 90.88 87 MET A CA 1
ATOM 719 C C . MET A 1 87 ? 9.661 5.134 -3.213 1.00 90.88 87 MET A C 1
ATOM 721 O O . MET A 1 87 ? 10.426 4.296 -3.682 1.00 90.88 87 MET A O 1
ATOM 725 N N . GLY A 1 88 ? 9.982 5.876 -2.148 1.00 90.38 88 GLY A N 1
ATOM 726 C CA . GLY A 1 88 ? 11.269 5.759 -1.453 1.00 90.38 88 GLY A CA 1
ATOM 727 C C . GLY A 1 88 ? 11.520 4.378 -0.834 1.00 90.38 88 GLY A C 1
ATOM 728 O O . GLY A 1 88 ? 12.670 4.014 -0.591 1.00 90.38 88 GLY A O 1
ATOM 729 N N . PHE A 1 89 ? 10.464 3.588 -0.615 1.00 91.31 89 PHE A N 1
ATOM 730 C CA . PHE A 1 89 ? 10.541 2.219 -0.094 1.00 91.31 89 PHE A CA 1
ATOM 731 C C . PHE A 1 89 ? 10.310 1.144 -1.174 1.00 91.31 89 PHE A C 1
ATOM 733 O O . PHE A 1 89 ? 10.566 -0.034 -0.923 1.00 91.31 89 PHE A O 1
ATOM 740 N N . ALA A 1 90 ? 9.870 1.526 -2.377 1.00 93.19 90 ALA A N 1
ATOM 741 C CA . ALA A 1 90 ? 9.605 0.631 -3.505 1.00 93.19 90 ALA A CA 1
ATOM 742 C C . ALA A 1 90 ? 10.883 0.347 -4.318 1.00 93.19 90 ALA A C 1
ATOM 744 O O . ALA A 1 90 ? 11.065 0.837 -5.439 1.00 93.19 90 ALA A O 1
ATOM 745 N N . ALA A 1 91 ? 11.790 -0.439 -3.734 1.00 91.00 91 ALA A N 1
ATOM 746 C CA . ALA A 1 91 ? 13.120 -0.678 -4.289 1.00 91.00 91 ALA A CA 1
ATOM 747 C C . ALA A 1 91 ? 13.092 -1.253 -5.719 1.00 91.00 91 ALA A C 1
ATOM 749 O O . ALA A 1 91 ? 12.399 -2.234 -6.009 1.00 91.00 91 ALA A O 1
ATOM 750 N N . LYS A 1 92 ? 13.911 -0.659 -6.594 1.00 92.06 92 LYS A N 1
ATOM 751 C CA . LYS A 1 92 ? 14.150 -1.125 -7.964 1.00 92.06 92 LYS A CA 1
ATOM 752 C C . LYS A 1 92 ? 14.703 -2.546 -7.946 1.00 92.06 92 LYS A C 1
ATOM 754 O O . LYS A 1 92 ? 15.716 -2.805 -7.299 1.00 92.06 92 LYS A O 1
ATOM 759 N N . SER A 1 93 ? 14.047 -3.448 -8.668 1.00 92.62 93 SER A N 1
ATOM 760 C CA . SER A 1 93 ? 14.373 -4.875 -8.654 1.00 92.62 93 SER A CA 1
ATOM 761 C C . SER A 1 93 ? 14.398 -5.452 -10.065 1.00 92.62 93 SER A C 1
ATOM 763 O O . SER A 1 93 ? 13.681 -4.988 -10.954 1.00 92.62 93 SER A O 1
ATOM 765 N N . ALA A 1 94 ? 15.241 -6.463 -10.284 1.00 92.75 94 ALA A N 1
ATOM 766 C CA . ALA A 1 94 ? 15.321 -7.142 -11.571 1.00 92.75 94 ALA A CA 1
ATOM 767 C C . ALA A 1 94 ? 14.006 -7.871 -11.882 1.00 92.75 94 ALA A C 1
ATOM 769 O O . ALA A 1 94 ? 13.447 -8.586 -11.048 1.00 92.75 94 ALA A O 1
ATOM 770 N N . ARG A 1 95 ? 13.522 -7.701 -13.110 1.00 90.19 95 ARG A N 1
ATOM 771 C CA . ARG A 1 95 ? 12.354 -8.401 -13.641 1.00 90.19 95 ARG A CA 1
ATOM 772 C C . ARG A 1 95 ? 12.699 -9.869 -13.932 1.00 90.19 95 ARG A C 1
ATOM 774 O O . ARG A 1 95 ? 13.794 -10.180 -14.394 1.00 90.19 95 ARG A O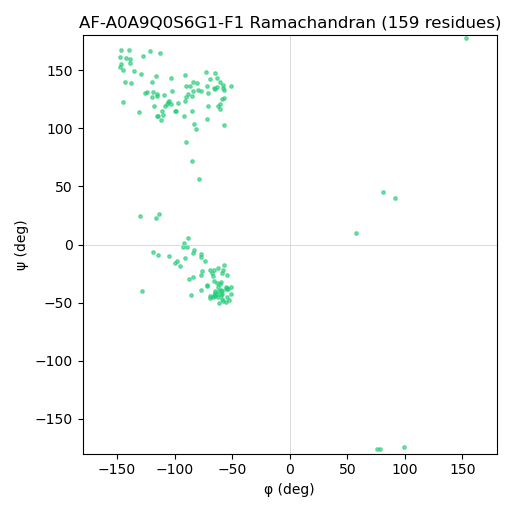 1
ATOM 781 N N . TRP A 1 96 ? 11.725 -10.775 -13.803 1.00 92.81 96 TRP A N 1
ATOM 782 C CA . TRP A 1 96 ? 11.831 -12.104 -14.420 1.00 92.81 96 TRP A CA 1
ATOM 783 C C . TRP A 1 96 ? 11.966 -11.965 -15.941 1.00 92.81 96 TRP A C 1
ATOM 785 O O . TRP A 1 96 ? 11.034 -11.487 -16.579 1.00 92.81 96 TRP A O 1
ATOM 795 N N . HIS A 1 97 ? 13.088 -12.381 -16.530 1.00 90.75 97 HIS A N 1
ATOM 796 C CA . HIS A 1 97 ? 13.450 -12.122 -17.934 1.00 90.75 97 HIS A CA 1
ATOM 797 C C . HIS A 1 97 ? 12.401 -12.569 -18.976 1.00 90.75 97 HIS A C 1
ATOM 799 O O . HIS A 1 97 ? 12.272 -11.922 -20.015 1.00 90.75 97 HIS A O 1
ATOM 805 N N . HIS A 1 98 ? 11.565 -13.570 -18.677 1.00 93.38 98 HIS A N 1
ATOM 806 C CA . HIS A 1 98 ? 10.449 -13.989 -19.545 1.00 93.38 98 HIS A CA 1
ATOM 807 C C . HIS A 1 98 ? 9.096 -13.313 -19.245 1.00 93.38 98 HIS A C 1
ATOM 809 O O . HIS A 1 98 ? 8.100 -13.600 -19.906 1.00 93.38 98 HIS A O 1
ATOM 815 N N . SER A 1 99 ? 9.033 -12.400 -18.273 1.00 91.06 99 SER A N 1
ATOM 816 C CA . SER A 1 99 ? 7.829 -11.613 -17.993 1.00 91.06 99 SER A CA 1
ATOM 817 C C . SER A 1 99 ? 7.377 -10.815 -19.219 1.00 91.06 99 SER A C 1
ATOM 819 O O . SER A 1 99 ? 8.174 -10.195 -19.922 1.00 91.06 99 SER A O 1
ATOM 821 N N . ARG A 1 100 ? 6.064 -10.813 -19.449 1.00 90.06 100 ARG A N 1
ATOM 822 C CA . ARG A 1 100 ? 5.407 -10.053 -20.521 1.00 90.06 100 ARG A CA 1
ATOM 823 C C . ARG A 1 100 ? 4.922 -8.678 -20.069 1.00 90.06 100 ARG A C 1
ATOM 825 O O . ARG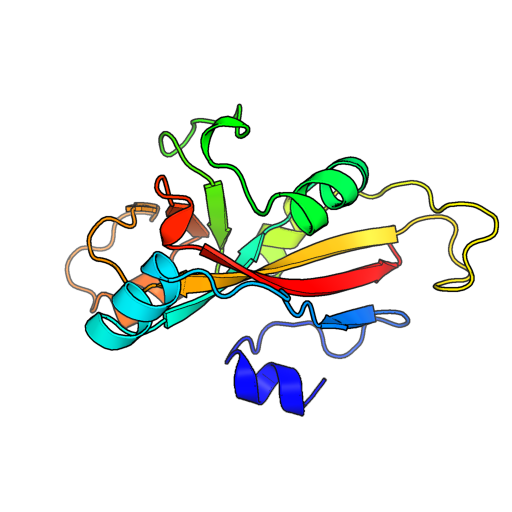 A 1 100 ? 4.350 -7.956 -20.875 1.00 90.06 100 ARG A O 1
ATOM 832 N N . LEU A 1 101 ? 5.091 -8.347 -18.786 1.00 86.69 101 LEU A N 1
ATOM 833 C CA . LEU A 1 101 ? 4.496 -7.148 -18.203 1.00 86.69 101 LEU A CA 1
ATOM 834 C C . LEU A 1 101 ? 5.143 -5.871 -18.751 1.00 86.69 101 LEU A C 1
ATOM 836 O O . LEU A 1 101 ? 4.432 -4.948 -19.125 1.00 86.69 101 LEU A O 1
ATOM 840 N N . PHE A 1 102 ? 6.475 -5.856 -18.850 1.00 86.50 102 PHE A N 1
ATOM 841 C CA . PHE A 1 102 ? 7.257 -4.724 -19.343 1.00 86.50 102 PHE A CA 1
ATOM 842 C C . PHE A 1 102 ? 8.483 -5.194 -20.129 1.00 86.50 102 PHE A C 1
ATOM 844 O O . PHE A 1 102 ? 9.054 -6.244 -19.830 1.00 86.50 102 PHE A O 1
ATOM 851 N N . SER A 1 103 ? 8.923 -4.394 -21.104 1.00 85.81 103 SER A N 1
ATOM 852 C CA . SER A 1 103 ? 10.188 -4.610 -21.818 1.00 85.81 103 SER A CA 1
ATOM 853 C C . SER A 1 103 ? 11.407 -4.187 -20.991 1.00 85.81 103 SER A C 1
ATOM 855 O O . SER A 1 103 ? 12.482 -4.758 -21.167 1.00 85.81 103 SER A O 1
ATOM 857 N N . HIS A 1 104 ? 11.238 -3.242 -20.058 1.00 88.50 104 HIS A N 1
ATOM 858 C CA . HIS A 1 104 ? 12.309 -2.744 -19.198 1.00 88.50 104 HIS A CA 1
ATOM 859 C C . HIS A 1 104 ? 12.866 -3.860 -18.281 1.00 88.50 104 HIS A C 1
ATOM 861 O O . HIS A 1 104 ? 12.102 -4.719 -17.820 1.00 88.50 104 HIS A O 1
ATOM 867 N N . PRO A 1 105 ? 14.187 -3.896 -18.011 1.00 89.69 105 PRO A N 1
ATOM 868 C CA . PRO A 1 105 ? 14.808 -4.946 -17.191 1.00 89.69 105 PRO A CA 1
ATOM 869 C C . PRO A 1 105 ? 14.508 -4.829 -15.692 1.00 89.69 105 PRO A C 1
ATOM 871 O O . PRO A 1 105 ? 14.727 -5.784 -14.945 1.00 89.69 105 PRO A O 1
ATOM 874 N N . TYR A 1 106 ? 13.998 -3.682 -15.250 1.00 91.50 106 TYR A N 1
ATOM 875 C CA . TYR A 1 106 ? 13.722 -3.411 -13.848 1.00 91.50 106 TYR A CA 1
ATOM 876 C C . TYR A 1 106 ? 12.313 -2.890 -13.642 1.00 91.50 106 TYR A C 1
ATOM 878 O O . TYR A 1 106 ? 11.779 -2.163 -14.484 1.00 91.50 106 TYR A O 1
ATOM 886 N N . LEU A 1 107 ? 11.755 -3.251 -12.493 1.00 92.12 107 LEU A N 1
ATOM 887 C CA . LEU A 1 107 ? 10.452 -2.796 -12.051 1.00 92.12 107 LEU A CA 1
ATOM 888 C C . LEU A 1 107 ? 10.449 -2.549 -10.541 1.00 92.12 107 LEU A C 1
ATOM 890 O O . LEU A 1 107 ? 11.282 -3.077 -9.796 1.00 92.12 107 LEU A O 1
ATOM 894 N N . SER A 1 108 ? 9.467 -1.773 -10.110 1.00 93.62 108 SER A N 1
ATOM 895 C CA . SER A 1 108 ? 9.126 -1.541 -8.711 1.00 93.62 108 SER A CA 1
ATOM 896 C C . SER A 1 108 ? 7.642 -1.821 -8.492 1.00 93.62 108 SER A C 1
ATOM 898 O O . SER A 1 108 ? 6.854 -1.887 -9.441 1.00 93.62 108 SER A O 1
ATOM 900 N N . CYS A 1 109 ? 7.261 -2.013 -7.230 1.00 94.88 109 CYS A N 1
ATOM 901 C CA . CYS A 1 109 ? 5.885 -2.296 -6.851 1.00 94.88 109 CYS A CA 1
ATOM 902 C C . CYS A 1 109 ? 5.483 -1.514 -5.595 1.00 94.88 109 CYS A C 1
ATOM 904 O O . CYS A 1 109 ? 6.258 -1.406 -4.642 1.00 94.88 109 CYS A O 1
ATOM 906 N N . ILE A 1 110 ? 4.263 -0.979 -5.599 1.00 95.88 110 ILE A N 1
ATOM 907 C CA . ILE A 1 110 ? 3.615 -0.337 -4.453 1.00 95.88 110 ILE A CA 1
ATOM 908 C C . ILE A 1 110 ? 2.281 -1.040 -4.206 1.00 95.88 110 ILE A C 1
ATOM 910 O O . ILE A 1 110 ? 1.483 -1.221 -5.126 1.00 95.88 110 ILE A O 1
ATOM 914 N N . ALA A 1 111 ? 2.019 -1.411 -2.956 1.00 96.88 111 ALA A N 1
ATOM 915 C CA . ALA A 1 111 ? 0.710 -1.884 -2.528 1.00 96.88 111 ALA A CA 1
ATOM 916 C C . ALA A 1 111 ? -0.205 -0.703 -2.192 1.00 96.88 111 ALA A C 1
ATOM 918 O O . ALA A 1 111 ? 0.210 0.258 -1.543 1.00 96.88 111 ALA A O 1
ATOM 919 N N . ILE A 1 112 ? -1.469 -0.815 -2.591 1.00 95.94 112 ILE A N 1
ATOM 920 C CA . ILE A 1 112 ? -2.564 0.017 -2.101 1.00 95.94 112 ILE A CA 1
ATOM 921 C C . ILE A 1 112 ? -3.358 -0.810 -1.104 1.00 95.94 112 ILE A C 1
ATOM 923 O O . ILE A 1 112 ? -3.889 -1.881 -1.432 1.00 95.94 112 ILE A O 1
ATOM 927 N N . VAL A 1 113 ? -3.423 -0.295 0.111 1.00 96.38 113 VAL A N 1
ATOM 928 C CA . VAL A 1 113 ? -3.993 -0.957 1.276 1.00 96.38 113 VAL A CA 1
ATOM 929 C C . VAL A 1 113 ? -5.209 -0.159 1.703 1.00 96.38 113 VAL A C 1
ATOM 931 O O . VAL A 1 113 ? -5.128 1.055 1.867 1.00 96.38 113 VAL A O 1
ATOM 934 N N . GLU A 1 114 ? -6.338 -0.832 1.864 1.00 96.00 114 GLU A N 1
ATOM 935 C CA . GLU A 1 114 ? -7.482 -0.258 2.556 1.00 96.00 114 GLU A CA 1
ATOM 936 C C . GLU A 1 114 ? -7.298 -0.474 4.058 1.00 96.00 114 GLU A C 1
ATOM 938 O O . GLU A 1 114 ? -6.960 -1.578 4.495 1.00 96.00 114 GLU A O 1
ATOM 943 N N . VAL A 1 115 ? -7.500 0.584 4.830 1.00 95.25 115 VAL A N 1
ATOM 944 C CA . VAL A 1 115 ? -7.246 0.643 6.266 1.00 95.25 115 VAL A CA 1
ATOM 945 C C . VAL A 1 115 ? -8.520 1.108 6.957 1.00 95.25 115 VAL A C 1
ATOM 947 O O . VAL A 1 115 ? -9.122 2.094 6.534 1.00 95.25 115 VAL A O 1
ATOM 950 N N . VAL A 1 116 ? -8.951 0.397 7.995 1.00 95.88 116 VAL A N 1
ATOM 951 C CA . VAL A 1 116 ? -10.054 0.832 8.867 1.00 95.88 116 VAL A CA 1
ATOM 952 C C . VAL A 1 116 ? -9.625 2.092 9.620 1.00 95.88 116 VAL A C 1
ATOM 954 O O . VAL A 1 116 ? -8.526 2.109 10.158 1.00 95.88 116 VAL A O 1
ATOM 957 N N . ASP A 1 117 ? -10.473 3.121 9.696 1.00 92.06 117 ASP A N 1
ATOM 958 C CA . ASP A 1 117 ? -10.165 4.385 10.398 1.00 92.06 117 ASP A CA 1
ATOM 959 C C . ASP A 1 117 ? -10.320 4.248 11.927 1.00 92.06 117 ASP A C 1
ATOM 961 O O . ASP A 1 117 ? -11.122 4.919 12.574 1.00 92.06 117 ASP A O 1
ATOM 965 N N . ASP A 1 118 ? -9.603 3.282 12.501 1.00 89.94 118 ASP A N 1
ATOM 966 C CA . ASP A 1 118 ? -9.681 2.924 13.914 1.00 89.94 118 ASP A CA 1
ATOM 967 C C . ASP A 1 118 ? -8.843 3.891 14.783 1.00 89.94 118 ASP A C 1
ATOM 969 O O . ASP A 1 118 ? -7.701 4.205 14.423 1.00 89.94 118 ASP A O 1
ATOM 973 N N . PRO A 1 119 ? -9.345 4.319 15.961 1.00 85.56 119 PRO A N 1
ATOM 974 C CA . PRO A 1 119 ? -8.614 5.200 16.877 1.00 85.56 119 PRO A CA 1
ATOM 975 C C . PRO A 1 119 ? -7.249 4.678 17.351 1.00 85.56 119 PRO A C 1
ATOM 977 O O . PRO A 1 119 ? -6.443 5.458 17.854 1.00 85.56 119 PRO A O 1
ATOM 980 N N . SER A 1 120 ? -6.971 3.376 17.228 1.00 81.94 120 SER A N 1
ATOM 981 C CA . SER A 1 120 ? -5.687 2.783 17.612 1.00 81.94 120 SER A CA 1
ATOM 982 C C . SER A 1 120 ? -4.561 3.036 16.604 1.00 81.94 120 SER A C 1
ATOM 984 O O . SER A 1 120 ? -3.428 2.632 16.867 1.00 81.94 120 SER A O 1
ATOM 986 N N . ILE A 1 121 ? -4.852 3.599 15.427 1.00 83.06 121 ILE A N 1
ATOM 987 C CA . ILE A 1 121 ? -3.832 3.879 14.410 1.00 83.06 121 ILE A CA 1
ATOM 988 C C . ILE A 1 121 ? -2.950 5.032 14.875 1.00 83.06 121 ILE A C 1
ATOM 990 O O . ILE A 1 121 ? -3.432 6.099 15.252 1.00 83.06 121 ILE A O 1
ATOM 994 N N . ILE A 1 122 ? -1.635 4.825 14.804 1.00 81.38 122 ILE A N 1
ATOM 995 C CA . ILE A 1 122 ? -0.660 5.850 15.164 1.00 81.38 122 ILE A CA 1
ATOM 996 C C . ILE A 1 122 ? -0.316 6.658 13.915 1.00 81.38 122 ILE A C 1
ATOM 998 O O . ILE A 1 122 ? 0.163 6.124 12.912 1.00 81.38 122 ILE A O 1
ATOM 1002 N N . TYR A 1 123 ? -0.519 7.964 14.010 1.00 77.62 123 TYR A N 1
ATOM 1003 C CA . TYR A 1 123 ? -0.171 8.938 12.988 1.00 77.62 123 TYR A CA 1
ATOM 1004 C C . TYR A 1 123 ? 1.153 9.601 13.383 1.00 77.62 123 TYR A C 1
ATOM 1006 O O . TYR A 1 123 ? 1.229 10.265 14.416 1.00 77.62 123 TYR A O 1
ATOM 1014 N N . SER A 1 124 ? 2.222 9.396 12.605 1.00 68.19 124 SER A N 1
ATOM 1015 C CA . SER A 1 124 ? 3.504 10.055 12.877 1.00 68.19 124 SER A CA 1
ATOM 1016 C 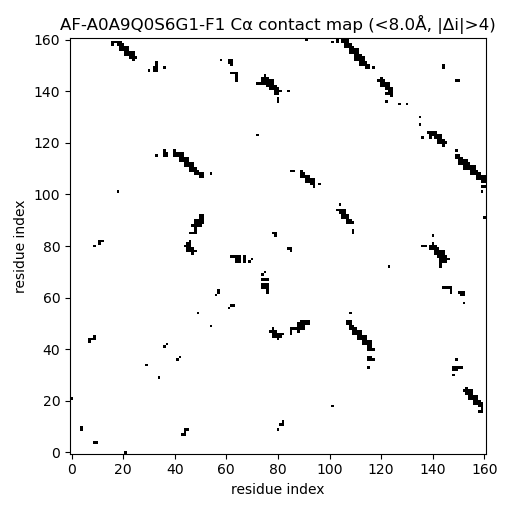C . SER A 1 124 ? 3.584 11.372 12.095 1.00 68.19 124 SER A C 1
ATOM 1018 O O . SER A 1 124 ? 3.722 11.371 10.863 1.00 68.19 124 SER A O 1
ATOM 1020 N N . GLU A 1 125 ? 3.535 12.491 12.813 1.00 64.88 125 GLU A N 1
ATOM 1021 C CA . GLU A 1 125 ? 3.754 13.837 12.283 1.00 64.88 125 GLU A CA 1
ATOM 1022 C C . GLU A 1 125 ? 5.041 14.487 12.816 1.00 64.88 125 GLU A C 1
ATOM 1024 O O . GLU A 1 125 ? 5.574 14.110 13.857 1.00 64.88 125 GLU A O 1
ATOM 1029 N N . THR A 1 126 ? 5.476 15.568 12.160 1.00 46.84 126 THR A N 1
ATOM 1030 C CA . THR A 1 126 ? 5.975 16.741 12.898 1.00 46.84 126 THR A CA 1
ATOM 1031 C C . THR A 1 126 ? 4.779 17.427 13.574 1.00 46.84 126 THR A C 1
ATOM 1033 O O . THR A 1 126 ? 3.888 17.869 12.849 1.00 46.84 126 THR A O 1
ATOM 1036 N N . PRO A 1 127 ? 4.734 17.542 14.911 1.00 40.53 127 PRO A N 1
ATOM 1037 C CA . PRO A 1 127 ? 3.508 17.819 15.655 1.00 40.53 127 PRO A CA 1
ATOM 1038 C C . PRO A 1 127 ? 2.885 19.162 15.263 1.00 40.53 127 PRO A C 1
ATOM 1040 O O . PRO A 1 127 ? 3.506 20.211 15.452 1.00 40.53 127 PRO A O 1
ATOM 1043 N N . LYS A 1 128 ? 1.635 19.153 14.785 1.00 44.41 128 LYS A N 1
ATOM 1044 C CA . LYS A 1 128 ? 0.764 20.334 14.842 1.00 44.41 128 LYS A CA 1
ATOM 1045 C C . LYS A 1 128 ? -0.421 20.055 15.757 1.00 44.41 128 LYS A C 1
ATOM 1047 O O . LYS A 1 128 ? -1.300 19.260 15.446 1.00 44.41 128 LYS A O 1
ATOM 1052 N N . TRP A 1 129 ? -0.434 20.733 16.898 1.00 36.97 129 TRP A N 1
ATOM 1053 C CA . TRP A 1 129 ? -1.565 20.732 17.818 1.00 36.97 129 TRP A CA 1
ATOM 1054 C C . TRP A 1 129 ? -2.717 21.555 17.214 1.00 36.97 129 TRP A C 1
ATOM 1056 O O . TRP A 1 129 ? -2.476 22.644 16.695 1.00 36.97 129 TRP A O 1
ATOM 1066 N N . ASN 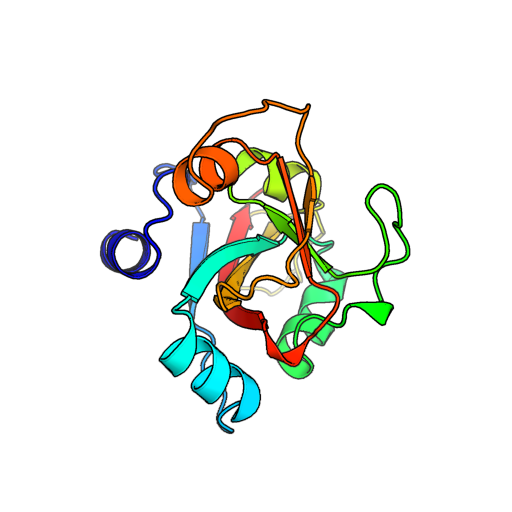A 1 130 ? -3.950 21.038 17.311 1.00 47.78 130 ASN A N 1
ATOM 1067 C CA . ASN A 1 130 ? -5.226 21.650 16.883 1.00 47.78 130 ASN A CA 1
ATOM 1068 C C . ASN A 1 130 ? -5.591 21.561 15.387 1.00 47.78 130 ASN A C 1
ATOM 1070 O O . ASN A 1 130 ? -6.059 22.538 14.807 1.00 47.78 130 ASN A O 1
ATOM 1074 N N . VAL A 1 131 ? -5.432 20.391 14.764 1.00 53.34 131 VAL A N 1
ATOM 1075 C CA . VAL A 1 131 ? -5.944 20.116 13.409 1.00 53.34 131 VAL A CA 1
ATOM 1076 C C . VAL A 1 131 ? -6.929 18.943 13.475 1.00 53.34 131 VAL A C 1
ATOM 1078 O O . VAL A 1 131 ? -6.694 17.995 14.223 1.00 53.34 131 VAL A O 1
ATOM 1081 N N . ASP A 1 132 ? -8.033 19.008 12.723 1.00 62.06 132 ASP A N 1
ATOM 1082 C CA . ASP A 1 132 ? -8.972 17.887 12.554 1.00 62.06 132 ASP A CA 1
ATOM 1083 C C . ASP A 1 132 ? -8.201 16.615 12.145 1.00 62.06 132 ASP A C 1
ATOM 1085 O O . ASP A 1 132 ? -7.324 16.680 11.283 1.00 62.06 132 ASP A O 1
ATOM 1089 N N . ILE A 1 133 ? -8.524 15.455 12.731 1.00 59.50 133 ILE A N 1
ATOM 1090 C CA . ILE A 1 133 ? -7.861 14.162 12.464 1.00 59.50 133 ILE A CA 1
ATOM 1091 C C . ILE A 1 133 ? -7.790 13.859 10.955 1.00 59.50 133 ILE A C 1
ATOM 1093 O O . ILE A 1 133 ? -6.786 13.337 10.464 1.00 59.50 133 ILE A O 1
ATOM 1097 N N . ARG A 1 134 ? -8.816 14.232 10.184 1.00 63.66 134 ARG A N 1
ATOM 1098 C CA . ARG A 1 134 ? -8.866 14.028 8.728 1.00 63.66 134 ARG A CA 1
ATOM 1099 C C . ARG A 1 134 ? -7.913 14.949 7.971 1.00 63.66 134 ARG A C 1
ATOM 1101 O O . ARG A 1 134 ? -7.355 14.537 6.952 1.00 63.66 134 ARG A O 1
ATOM 1108 N N . GLU A 1 135 ? -7.728 16.180 8.437 1.00 62.75 135 GLU A N 1
ATOM 1109 C CA . GLU A 1 135 ? -6.764 17.127 7.862 1.00 62.75 135 GLU A CA 1
ATOM 1110 C C . GLU A 1 135 ? -5.325 16.811 8.290 1.00 62.75 135 GLU A C 1
ATOM 1112 O O . GLU A 1 135 ? -4.414 16.845 7.462 1.00 62.75 135 GLU A O 1
ATOM 1117 N N . HIS A 1 136 ? -5.132 16.415 9.547 1.00 60.66 136 HIS A N 1
ATOM 1118 C CA . HIS A 1 136 ? -3.879 15.901 10.105 1.00 60.66 136 HIS A CA 1
ATOM 1119 C C . HIS A 1 136 ? -3.377 14.701 9.288 1.00 60.66 136 HIS A C 1
ATOM 1121 O O . HIS A 1 136 ? -2.267 14.700 8.751 1.00 60.66 136 HIS A O 1
ATOM 1127 N N . ARG A 1 137 ? -4.262 13.730 9.025 1.00 64.12 137 ARG A N 1
ATOM 1128 C CA . ARG A 1 137 ? -3.969 12.544 8.211 1.00 64.12 137 ARG A CA 1
ATOM 1129 C C . ARG A 1 137 ? -3.399 12.875 6.823 1.00 64.12 137 ARG A C 1
ATOM 1131 O O . ARG A 1 137 ? -2.500 12.178 6.359 1.00 64.12 137 ARG A O 1
ATOM 1138 N N . LYS A 1 138 ? -3.876 13.933 6.153 1.00 62.78 138 LYS A N 1
ATOM 1139 C CA . LYS A 1 138 ? -3.359 14.347 4.828 1.00 62.78 138 LYS A CA 1
ATOM 1140 C C . LYS A 1 138 ? -1.921 14.878 4.888 1.00 62.78 138 LYS A C 1
ATOM 1142 O O . LYS A 1 138 ? -1.204 14.824 3.889 1.00 62.78 138 LYS A O 1
ATOM 1147 N N . ASN A 1 139 ? -1.499 15.378 6.046 1.00 61.06 139 ASN A N 1
ATOM 1148 C CA . ASN A 1 139 ? -0.161 15.923 6.266 1.00 61.06 139 ASN A CA 1
ATOM 1149 C C . ASN A 1 139 ? 0.817 14.899 6.857 1.00 61.06 139 ASN A C 1
ATOM 1151 O O . ASN A 1 139 ? 2.031 15.079 6.710 1.00 61.06 139 ASN A O 1
ATOM 1155 N N . CYS A 1 140 ? 0.304 13.810 7.437 1.00 63.88 140 CYS A N 1
ATOM 1156 C CA . CYS A 1 140 ? 1.085 12.699 7.968 1.00 63.88 140 CYS A CA 1
ATOM 1157 C C . CYS A 1 140 ? 1.985 12.063 6.900 1.00 63.88 140 CYS A C 1
ATOM 1159 O O . CYS A 1 140 ? 1.566 11.767 5.779 1.00 63.88 140 CYS A O 1
ATOM 1161 N N . TYR A 1 141 ? 3.241 11.816 7.272 1.00 69.19 141 TYR A N 1
ATOM 1162 C CA . TYR A 1 141 ? 4.202 11.133 6.403 1.00 69.19 141 TYR A CA 1
ATOM 1163 C C . TYR A 1 141 ? 4.132 9.615 6.557 1.00 69.19 141 TYR A C 1
ATOM 1165 O O . TYR A 1 141 ? 4.388 8.895 5.592 1.00 69.19 141 TYR A O 1
ATOM 1173 N N . CYS A 1 142 ? 3.764 9.140 7.749 1.00 80.31 142 CYS A N 1
ATOM 1174 C CA . CYS A 1 142 ? 3.716 7.728 8.084 1.00 80.31 142 CYS A CA 1
ATOM 1175 C C . CYS A 1 142 ? 2.526 7.418 9.001 1.00 80.31 142 CYS A C 1
ATOM 1177 O O . CYS A 1 142 ? 2.223 8.164 9.932 1.00 80.31 142 CYS A O 1
ATOM 1179 N N . LEU A 1 143 ? 1.887 6.288 8.730 1.00 86.00 143 LEU A N 1
ATOM 1180 C CA . LEU A 1 143 ? 0.837 5.658 9.515 1.00 86.00 143 LEU A CA 1
ATOM 1181 C C . LEU A 1 143 ? 1.396 4.331 10.013 1.00 86.00 143 LEU A C 1
ATOM 1183 O O . LEU A 1 143 ? 1.919 3.563 9.203 1.00 86.00 143 LEU A O 1
ATOM 1187 N N . VAL A 1 144 ? 1.291 4.050 11.305 1.00 85.75 144 VAL A N 1
ATOM 1188 C CA . VAL A 1 144 ? 1.726 2.772 11.873 1.00 85.75 144 VAL A CA 1
ATOM 1189 C C . VAL A 1 144 ? 0.497 1.995 12.314 1.00 85.75 144 VAL A C 1
ATOM 1191 O O . VAL A 1 144 ? -0.227 2.409 13.222 1.00 85.75 144 VAL A O 1
ATOM 1194 N N . VAL A 1 145 ? 0.264 0.863 11.651 1.00 87.75 145 VAL A N 1
ATOM 1195 C CA . VAL A 1 145 ? -0.838 -0.052 11.957 1.00 87.75 145 VAL A CA 1
ATOM 1196 C C . VAL A 1 145 ? -0.254 -1.327 12.552 1.00 87.75 145 VAL A C 1
ATOM 1198 O O . VAL A 1 145 ? 0.447 -2.081 11.879 1.00 87.75 145 VAL A O 1
ATOM 1201 N N . ASN A 1 146 ? -0.511 -1.552 13.836 1.00 88.81 146 ASN A N 1
ATOM 1202 C CA . ASN A 1 146 ? 0.005 -2.697 14.593 1.00 88.81 146 ASN A CA 1
ATOM 1203 C C . ASN A 1 146 ? -0.930 -3.916 14.575 1.00 88.81 146 ASN A C 1
ATOM 1205 O O . ASN A 1 146 ? -0.524 -5.001 14.976 1.00 88.81 146 ASN A O 1
ATOM 1209 N N . ARG A 1 147 ? -2.162 -3.732 14.098 1.00 90.50 147 ARG A N 1
ATOM 1210 C CA . ARG A 1 147 ? -3.208 -4.748 14.020 1.00 90.50 147 ARG A CA 1
ATOM 1211 C C . ARG A 1 147 ? -3.491 -5.088 12.568 1.00 90.50 147 ARG A C 1
ATOM 1213 O O . ARG A 1 147 ? -4.094 -4.292 11.843 1.00 90.50 147 ARG A O 1
ATOM 1220 N N . ASP A 1 148 ? -3.049 -6.264 12.141 1.00 92.69 148 ASP A N 1
ATOM 1221 C CA . ASP A 1 148 ? -3.189 -6.697 10.754 1.00 92.69 148 ASP A CA 1
ATOM 1222 C C . ASP A 1 148 ? -4.655 -6.741 10.334 1.00 92.69 148 ASP A C 1
ATOM 1224 O O . ASP A 1 148 ? -4.968 -6.455 9.179 1.00 92.69 148 ASP A O 1
ATOM 1228 N N . GLU A 1 149 ? -5.580 -7.045 11.246 1.00 93.94 149 GLU A N 1
ATOM 1229 C CA . GLU A 1 149 ? -7.021 -7.088 11.007 1.00 93.94 149 GLU A CA 1
ATOM 1230 C C . GLU A 1 149 ? -7.638 -5.786 10.496 1.00 93.94 149 GLU A C 1
ATOM 1232 O O . GLU A 1 149 ? -8.674 -5.832 9.832 1.00 93.94 149 GLU A O 1
ATOM 1237 N N . LEU A 1 150 ? -6.978 -4.653 10.733 1.00 95.06 150 LEU A N 1
ATOM 1238 C CA . LEU A 1 150 ? -7.413 -3.338 10.268 1.00 95.06 150 LEU A CA 1
ATOM 1239 C C . LEU A 1 150 ? -6.980 -3.034 8.833 1.00 95.06 150 LEU A C 1
ATOM 1241 O O . LEU A 1 150 ? -7.392 -2.020 8.278 1.00 95.06 150 LEU A O 1
ATOM 1245 N N . MET A 1 151 ? -6.154 -3.889 8.230 1.00 95.06 151 MET A N 1
ATOM 1246 C CA . MET A 1 151 ? -5.604 -3.689 6.895 1.00 95.06 151 MET A CA 1
ATOM 1247 C C . MET A 1 151 ? -6.073 -4.763 5.926 1.00 95.06 151 MET A C 1
ATOM 1249 O O . MET A 1 151 ? -6.181 -5.951 6.257 1.00 95.06 151 MET A O 1
ATOM 1253 N N . GLN A 1 152 ? -6.262 -4.348 4.680 1.00 95.44 152 GLN A N 1
ATOM 1254 C CA . GLN A 1 152 ? -6.586 -5.243 3.588 1.00 95.44 152 GLN A CA 1
ATOM 1255 C C . GLN A 1 152 ? -5.927 -4.764 2.296 1.00 95.44 152 GLN A C 1
ATOM 1257 O O . GLN A 1 152 ? -6.158 -3.650 1.833 1.00 95.44 152 GLN A O 1
ATOM 1262 N N . LEU A 1 153 ? -5.117 -5.625 1.679 1.00 96.25 153 LEU A N 1
ATOM 1263 C CA . LEU A 1 153 ? -4.545 -5.351 0.363 1.00 96.25 153 LEU A CA 1
ATOM 1264 C C . LEU A 1 153 ? -5.671 -5.232 -0.678 1.00 96.25 153 LEU A C 1
ATOM 1266 O O . LEU A 1 153 ? -6.598 -6.045 -0.686 1.00 96.25 153 LEU A O 1
ATOM 1270 N N . ARG A 1 154 ? -5.599 -4.227 -1.555 1.00 95.38 154 ARG A N 1
ATOM 1271 C CA . ARG A 1 154 ? -6.618 -3.990 -2.594 1.00 95.38 154 ARG A CA 1
ATOM 1272 C C . ARG A 1 154 ? -6.051 -3.857 -3.984 1.00 95.38 154 ARG A C 1
ATOM 1274 O O . ARG A 1 154 ? -6.645 -4.385 -4.920 1.00 95.38 154 ARG A O 1
ATOM 1281 N N . TYR A 1 155 ? -4.916 -3.182 -4.122 1.00 95.44 155 TYR A N 1
ATOM 1282 C CA . TYR A 1 155 ? -4.277 -3.025 -5.418 1.00 95.44 155 TYR A CA 1
ATOM 1283 C C . TYR A 1 155 ? -2.766 -3.181 -5.328 1.00 95.44 155 TYR A C 1
ATOM 1285 O O . TYR A 1 155 ? -2.165 -2.948 -4.280 1.00 95.44 155 TYR A O 1
ATOM 1293 N N . LEU A 1 156 ? -2.162 -3.538 -6.454 1.00 95.44 156 LEU A N 1
ATOM 1294 C CA . LEU A 1 156 ? -0.726 -3.447 -6.683 1.00 95.44 156 LEU A CA 1
ATOM 1295 C C . LEU A 1 156 ? -0.488 -2.523 -7.864 1.00 95.44 156 LEU A C 1
ATOM 1297 O O . LEU A 1 156 ? -1.056 -2.741 -8.934 1.00 95.44 156 LEU A O 1
ATOM 1301 N N . PHE A 1 157 ? 0.359 -1.519 -7.683 1.00 93.50 157 PHE A N 1
ATOM 1302 C CA . PHE A 1 157 ? 0.907 -0.733 -8.778 1.00 93.50 157 PHE A CA 1
ATOM 1303 C C . PHE A 1 157 ? 2.289 -1.250 -9.089 1.00 93.50 157 PHE A C 1
ATOM 1305 O O . PHE A 1 157 ? 3.195 -1.127 -8.270 1.00 93.50 157 PHE A O 1
ATOM 1312 N N . VAL A 1 158 ? 2.437 -1.804 -10.283 1.00 93.06 158 VAL A N 1
ATOM 1313 C CA . VAL A 1 158 ? 3.716 -2.268 -10.802 1.00 93.06 158 VAL A CA 1
ATOM 1314 C C . VAL A 1 158 ? 4.127 -1.313 -11.906 1.00 93.06 158 VAL A C 1
ATOM 1316 O O . VAL A 1 158 ? 3.318 -1.017 -12.787 1.00 93.06 158 VAL A O 1
ATOM 1319 N N . PHE A 1 159 ? 5.349 -0.801 -11.845 1.00 90.62 159 PHE A N 1
ATOM 1320 C CA . PHE A 1 159 ? 5.824 0.201 -12.794 1.00 90.62 159 PHE A CA 1
ATOM 1321 C C . PHE A 1 159 ? 7.314 0.059 -13.091 1.00 90.62 159 PHE A C 1
ATOM 1323 O O . PHE A 1 159 ? 8.072 -0.494 -12.292 1.00 90.62 159 PHE A O 1
ATOM 1330 N N . ASN A 1 160 ? 7.719 0.555 -14.259 1.00 88.44 160 ASN A N 1
ATOM 1331 C CA . ASN A 1 160 ? 9.118 0.590 -14.681 1.00 88.44 160 ASN A CA 1
ATOM 1332 C C . ASN A 1 160 ? 9.933 1.592 -13.853 1.00 88.44 160 ASN A C 1
ATOM 1334 O O . ASN A 1 160 ? 9.444 2.680 -13.540 1.00 88.44 160 ASN A O 1
ATOM 1338 N N . THR A 1 161 ? 11.183 1.234 -13.545 1.00 77.94 161 THR A N 1
ATOM 1339 C CA . THR A 1 161 ? 12.155 2.072 -12.815 1.00 77.94 161 THR A CA 1
ATOM 1340 C C . THR A 1 161 ? 13.579 1.923 -13.324 1.00 77.94 161 THR A C 1
ATOM 1342 O O . THR A 1 161 ? 13.918 0.902 -13.961 1.00 77.94 161 THR A O 1
#

Nearest PDB structures (foldseek):
  6hxs-assembly1_A  TM=8.202E-01  e=2.664E-12  Homo sapiens
  6w65-assembly1_A  TM=7.956E-01  e=4.468E-11  Homo sapiens
  4gv4-assembly1_A  TM=6.587E-01  e=1.865E-07  Homo sapiens
  4l7p-assembly1_A  TM=6.459E-01  e=3.892E-07  Homo sapiens
  4l6z-assembly1_A  TM=6.518E-01  e=7.184E-07  Homo sapiens

Solvent-accessible surface area (backbone atoms only — not comparable to full-atom values): 9267 Å² total; per-residue (Å²): 108,72,68,56,34,67,75,47,68,54,76,73,63,76,91,74,61,84,58,62,47,78,46,80,55,81,72,95,67,80,57,64,66,31,54,53,43,28,73,75,50,33,64,49,56,31,34,33,35,38,49,54,83,52,47,66,53,35,72,78,69,39,73,58,20,86,75,45,85,68,53,91,87,44,78,15,37,70,30,19,73,44,55,75,61,23,52,78,40,20,40,76,31,79,49,65,89,84,52,84,87,56,90,63,66,26,31,26,36,34,39,33,30,39,33,37,57,50,90,84,55,44,73,49,63,86,88,70,88,93,58,58,70,76,61,44,52,74,71,25,65,37,33,32,40,61,54,49,56,43,51,42,72,38,33,37,42,38,31,64,98

Mean predicted aligned error: 6.21 Å

InterPro domains:
  IPR012317 Poly(ADP-ribose) polymerase, catalytic domain [PF00644] (22-114)
  IPR051838 Intracellular mono-ADP-ribosyltransferase ARTD/PARP [PTHR21328] (27-160)

Secondary structure (DSSP, 8-state):
-HHHHHHH----S-TT-TTEEEEE---SS--HHHHHHHHHH-EEEEEEE--GGGHHHHHHH---GGG----TT-SSEEEBS-HHHHHTTS--EEPPTT-SS-SSSEEEEEEEEEEE--TT-EEE-S--SS--HHHHHHH-SEEEE--GGGEEEEEEEEEE-

pLDDT: mean 84.89, std 12.76, range [36.97, 96.88]